Protein AF-A0A7C7QEC7-F1 (afdb_monomer_lite)

Foldseek 3Di:
DDDDDDDDPDDPPPPPPPPDDPPPPPPPPPPCPDPLLVVLVVCVVVVNLVSSLVSLVVVVVPDDDDPVNLVSLQVNLVSCVVVVNPVSSVVSVVVSCVVPDDPVVPD

Sequence (107 aa):
MRLFFNSTRSGLAAALLLAMVPVLADEKDVVVKDLSYGVALYNFYQDKYISAINELLVARERRPKTRQLDDNELLLGSLYLAYGQQQDADRIFRVLVDEHTSPYTRD

Secondary structure (DSSP, 8-state):
----------SSSSSSSSS-------------S-HHHHHHHHHHTTT-HHHHHHHHHHHHHHS-S-HHHHHHHHHHHHHHHHTT-HHHHHHHHHHHHHHHS-GGG--

Radius of gyration: 27.56 Å; chains: 1; bounding box: 35×48×98 Å

pLDDT: mean 78.08, std 19.64, range [37.09, 98.31]

Structure (mmCIF, N/CA/C/O backbone):
data_AF-A0A7C7QEC7-F1
#
_entry.id   AF-A0A7C7QEC7-F1
#
loop_
_atom_site.group_PDB
_atom_site.id
_atom_site.type_symbol
_atom_site.label_atom_id
_atom_site.label_alt_id
_atom_site.label_comp_id
_atom_site.label_asym_id
_atom_site.label_entity_id
_atom_site.label_seq_id
_atom_site.pdbx_PDB_ins_code
_atom_site.Cartn_x
_atom_site.Cartn_y
_atom_site.Cartn_z
_atom_site.occupancy
_atom_site.B_iso_or_equiv
_atom_site.auth_seq_id
_atom_site.auth_comp_id
_atom_site.auth_asym_id
_atom_site.auth_atom_id
_atom_site.pdbx_PDB_model_num
ATOM 1 N N . MET A 1 1 ? -2.113 -37.939 67.821 1.00 37.09 1 MET A N 1
ATOM 2 C CA . MET A 1 1 ? -0.851 -38.287 68.508 1.00 37.09 1 MET A CA 1
ATOM 3 C C . MET A 1 1 ? 0.125 -38.800 67.454 1.00 37.09 1 MET A C 1
ATOM 5 O O . MET A 1 1 ? -0.186 -39.805 66.840 1.00 37.09 1 MET A O 1
ATOM 9 N N . ARG A 1 2 ? 1.243 -38.071 67.264 1.00 38.03 2 ARG A N 1
ATOM 10 C CA . ARG A 1 2 ? 2.461 -38.375 66.467 1.00 38.03 2 ARG A CA 1
ATOM 11 C C . ARG A 1 2 ? 2.310 -38.353 64.931 1.00 38.03 2 ARG A C 1
ATOM 13 O O . ARG A 1 2 ? 1.712 -39.247 64.359 1.00 38.03 2 ARG A O 1
ATOM 20 N N . LEU A 1 3 ? 2.647 -37.248 64.248 1.00 47.22 3 LEU A N 1
ATOM 21 C CA . LEU A 1 3 ? 3.996 -36.832 63.795 1.00 47.22 3 LEU A CA 1
ATOM 22 C C . LEU A 1 3 ? 4.740 -37.943 63.048 1.00 47.22 3 LEU A C 1
ATOM 24 O O . LEU A 1 3 ? 5.280 -38.814 63.713 1.00 47.22 3 LEU A O 1
ATOM 28 N N . PHE A 1 4 ? 4.858 -37.820 61.720 1.00 49.03 4 PHE A N 1
ATOM 29 C CA . PHE A 1 4 ? 6.132 -38.007 61.020 1.00 49.03 4 PHE A CA 1
ATOM 30 C C . PHE A 1 4 ? 6.222 -37.081 59.798 1.00 49.03 4 PHE A C 1
ATOM 32 O O . PHE A 1 4 ? 5.500 -37.186 58.813 1.00 49.03 4 PHE A O 1
ATOM 39 N N . PHE A 1 5 ? 7.130 -36.130 59.959 1.00 51.81 5 PHE A N 1
ATOM 40 C CA . PHE A 1 5 ? 7.855 -35.355 58.965 1.00 51.81 5 PHE A CA 1
ATOM 41 C C . PHE A 1 5 ? 8.586 -36.324 58.010 1.00 51.81 5 PHE A C 1
ATOM 43 O O . PHE A 1 5 ? 9.178 -37.272 58.517 1.00 51.81 5 PHE A O 1
ATOM 50 N N . ASN A 1 6 ? 8.592 -36.108 56.688 1.00 43.09 6 ASN A N 1
ATOM 51 C CA . ASN A 1 6 ? 9.823 -35.846 55.920 1.00 43.09 6 ASN A CA 1
ATOM 52 C C . ASN A 1 6 ? 9.583 -35.739 54.394 1.00 43.09 6 ASN A C 1
ATOM 54 O O . ASN A 1 6 ? 8.689 -36.336 53.809 1.00 43.09 6 ASN A O 1
ATOM 58 N N . SER A 1 7 ? 10.453 -34.922 53.814 1.00 58.53 7 SER A N 1
ATOM 59 C CA . SER A 1 7 ? 10.642 -34.421 52.458 1.00 58.53 7 SER A CA 1
ATOM 60 C C . SER A 1 7 ? 10.798 -35.434 51.313 1.00 58.53 7 SER A C 1
ATOM 62 O O . SER A 1 7 ? 11.505 -36.432 51.418 1.00 58.53 7 SER A O 1
ATOM 64 N N . THR A 1 8 ? 10.272 -35.073 50.135 1.00 50.88 8 THR A N 1
ATOM 65 C CA . THR A 1 8 ? 10.862 -35.460 48.838 1.00 50.88 8 THR A CA 1
ATOM 66 C C . THR A 1 8 ? 10.571 -34.382 47.783 1.00 50.88 8 THR A C 1
ATOM 68 O O . THR A 1 8 ? 9.642 -34.476 46.988 1.00 50.88 8 THR A O 1
ATOM 71 N N . ARG A 1 9 ? 11.357 -33.296 47.800 1.00 57.16 9 ARG A N 1
ATOM 72 C CA . ARG A 1 9 ? 11.406 -32.284 46.728 1.00 57.16 9 ARG A CA 1
ATOM 73 C C . ARG A 1 9 ? 12.518 -32.652 45.742 1.00 57.16 9 ARG A C 1
ATOM 75 O O . ARG A 1 9 ? 13.564 -32.026 45.788 1.00 57.16 9 ARG A O 1
ATOM 82 N N . SER A 1 10 ? 12.315 -33.629 44.860 1.00 54.72 10 SER A N 1
ATOM 83 C CA . SER A 1 10 ? 13.243 -33.893 43.743 1.00 54.72 10 SER A CA 1
ATOM 84 C C . SER A 1 10 ? 12.537 -34.693 42.650 1.00 54.72 10 SER A C 1
ATOM 86 O O . SER A 1 10 ? 12.480 -35.913 42.718 1.00 54.72 10 SER A O 1
ATOM 88 N N . GLY A 1 11 ? 11.983 -34.018 41.642 1.00 50.31 11 GLY A N 1
ATOM 89 C CA . GLY A 1 11 ? 11.381 -34.721 40.500 1.00 50.31 11 GLY A CA 1
ATOM 90 C C . GLY A 1 11 ? 11.086 -33.891 39.251 1.00 50.31 11 GLY A C 1
ATOM 91 O O . GLY A 1 11 ? 10.667 -34.461 38.255 1.00 50.31 11 GLY A O 1
ATOM 92 N N . LEU A 1 12 ? 11.306 -32.571 39.255 1.00 52.91 12 LEU A N 1
ATOM 93 C CA . LEU A 1 12 ? 10.907 -31.701 38.134 1.00 52.91 12 LEU A CA 1
ATOM 94 C C . LEU A 1 12 ? 12.065 -31.113 37.313 1.00 52.91 12 LEU A C 1
ATOM 96 O O . LEU A 1 12 ? 11.817 -30.419 36.335 1.00 52.91 12 LEU A O 1
ATOM 100 N N . ALA A 1 13 ? 13.326 -31.404 37.641 1.00 49.31 13 ALA A N 1
ATOM 101 C CA . ALA A 1 13 ? 14.461 -30.762 36.965 1.00 49.31 13 ALA A CA 1
ATOM 102 C C . ALA A 1 13 ? 14.874 -31.409 35.625 1.00 49.31 13 ALA A C 1
ATOM 104 O O . ALA A 1 13 ? 15.622 -30.799 34.870 1.00 49.31 13 ALA A O 1
ATOM 105 N N . ALA A 1 14 ? 14.398 -32.615 35.296 1.00 47.16 14 ALA A N 1
ATOM 106 C CA . ALA A 1 14 ? 14.866 -33.339 34.106 1.00 47.16 14 ALA A CA 1
ATOM 107 C C . ALA A 1 14 ? 14.053 -33.063 32.825 1.00 47.16 14 ALA A C 1
ATOM 109 O O . ALA A 1 14 ? 14.511 -33.394 31.737 1.00 47.16 14 ALA A O 1
ATOM 110 N N . ALA A 1 15 ? 12.875 -32.435 32.921 1.00 47.66 15 ALA A N 1
ATOM 111 C CA . ALA A 1 15 ? 12.034 -32.154 31.752 1.00 47.66 15 ALA A CA 1
ATOM 112 C C . ALA A 1 15 ? 12.338 -30.801 31.078 1.00 47.66 15 ALA A C 1
ATOM 114 O O . ALA A 1 15 ? 11.867 -30.551 29.972 1.00 47.66 15 ALA A O 1
ATOM 115 N N . LEU A 1 16 ? 13.136 -29.931 31.709 1.00 48.12 16 LEU A N 1
ATOM 116 C CA . LEU A 1 16 ? 13.420 -28.588 31.186 1.00 48.12 16 LEU A CA 1
ATOM 117 C C . LEU A 1 16 ? 14.708 -28.502 30.345 1.00 48.12 16 LEU A C 1
ATOM 119 O O . LEU A 1 16 ? 15.054 -27.429 29.864 1.00 48.12 16 LEU A O 1
ATOM 123 N N . LEU A 1 17 ? 15.421 -29.613 30.147 1.00 45.19 17 LEU A N 1
ATOM 124 C CA . LEU A 1 17 ? 16.684 -29.632 29.395 1.00 45.19 17 LEU A CA 1
ATOM 125 C C . LEU A 1 17 ? 16.523 -29.951 27.900 1.00 45.19 17 LEU A C 1
ATOM 127 O O . LEU A 1 17 ? 17.510 -29.918 27.172 1.00 45.19 17 LEU A O 1
ATOM 131 N N . LEU A 1 18 ? 15.302 -30.205 27.412 1.00 48.75 18 LEU A N 1
ATOM 132 C C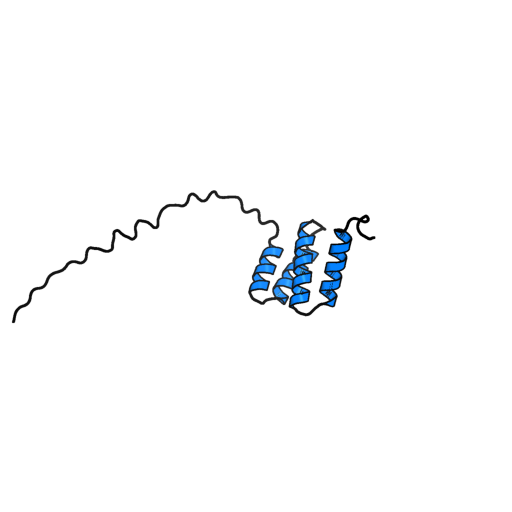A . LEU A 1 18 ? 15.062 -30.484 25.988 1.00 48.75 18 LEU A CA 1
ATOM 133 C C . LEU A 1 18 ? 14.771 -29.235 25.131 1.00 48.75 18 LEU A C 1
ATOM 135 O O . LEU A 1 18 ? 14.601 -29.357 23.923 1.00 48.75 18 LEU A O 1
ATOM 139 N N . ALA A 1 19 ? 14.712 -28.038 25.721 1.00 53.28 19 ALA A N 1
ATOM 140 C CA . ALA A 1 19 ? 14.361 -26.807 25.002 1.00 53.28 19 ALA A CA 1
ATOM 141 C C . ALA A 1 19 ? 15.563 -26.067 24.384 1.00 53.28 19 ALA A C 1
ATOM 143 O O . ALA A 1 19 ? 15.398 -24.971 23.858 1.00 53.28 19 ALA A O 1
ATOM 144 N N . MET A 1 20 ? 16.772 -26.629 24.463 1.00 53.69 20 MET A N 1
ATOM 145 C CA . MET A 1 20 ? 18.005 -25.936 24.074 1.00 53.69 20 MET A CA 1
ATOM 146 C C . MET A 1 20 ? 18.793 -26.720 23.025 1.00 53.69 20 MET A C 1
ATOM 148 O O . MET A 1 20 ? 20.005 -26.880 23.124 1.00 53.69 20 MET A O 1
ATOM 152 N N . VAL A 1 21 ? 18.097 -27.217 22.001 1.00 63.91 21 VAL A N 1
ATOM 153 C CA . VAL A 1 21 ? 18.760 -27.465 20.719 1.00 63.91 21 VAL A CA 1
ATOM 154 C C . VAL A 1 21 ? 18.920 -26.103 20.043 1.00 63.91 21 VAL A C 1
ATOM 156 O O . VAL A 1 21 ? 17.909 -25.451 19.770 1.00 63.91 21 VAL A O 1
ATOM 159 N N . PRO A 1 22 ? 20.145 -25.609 19.793 1.00 56.88 22 PRO A N 1
ATOM 160 C CA . PRO A 1 22 ? 20.292 -24.518 18.855 1.00 56.88 22 PRO A CA 1
ATOM 161 C C . PRO A 1 22 ? 19.871 -25.104 17.509 1.00 56.88 22 PRO A C 1
ATOM 163 O O . PRO A 1 22 ? 20.570 -25.936 16.932 1.00 56.88 22 PRO A O 1
ATOM 166 N N . VAL A 1 23 ? 18.681 -24.735 17.037 1.00 64.62 23 VAL A N 1
ATOM 167 C CA . VAL A 1 23 ? 18.383 -24.843 15.613 1.00 64.62 23 VAL A CA 1
ATOM 168 C C . VAL A 1 23 ? 19.498 -24.056 14.937 1.00 64.62 23 VAL A C 1
ATOM 170 O O . VAL A 1 23 ? 19.607 -22.847 15.131 1.00 64.62 23 VAL A O 1
ATOM 173 N N . LEU A 1 24 ? 20.377 -24.765 14.226 1.00 52.59 24 LEU A N 1
ATOM 174 C CA . LEU A 1 24 ? 21.272 -24.179 13.238 1.00 52.59 24 LEU A CA 1
ATOM 175 C C . LEU A 1 24 ? 20.358 -23.545 12.191 1.00 52.59 24 LEU A C 1
ATOM 177 O O . LEU A 1 24 ? 19.929 -24.197 11.241 1.00 52.59 24 LEU A O 1
ATOM 181 N N . ALA A 1 25 ? 19.951 -22.307 12.455 1.00 60.16 25 ALA A N 1
ATOM 182 C CA . ALA A 1 25 ? 19.244 -21.493 11.499 1.00 60.16 25 ALA A CA 1
ATOM 183 C C . ALA A 1 25 ? 20.251 -21.215 10.387 1.00 60.16 25 ALA A C 1
ATOM 185 O O . ALA A 1 25 ? 21.242 -20.524 10.601 1.00 60.16 25 ALA A O 1
ATOM 186 N N . ASP A 1 26 ? 20.024 -21.835 9.233 1.00 61.72 26 ASP A N 1
ATOM 187 C CA . ASP A 1 26 ? 20.600 -21.402 7.968 1.00 61.72 26 ASP A CA 1
ATOM 188 C C . ASP A 1 26 ? 20.232 -19.919 7.833 1.00 61.72 26 ASP A C 1
ATOM 190 O O . ASP A 1 26 ? 19.059 -19.587 7.630 1.00 61.72 26 ASP A O 1
ATOM 194 N N . GLU A 1 27 ? 21.192 -19.032 8.107 1.00 60.88 27 GLU A N 1
ATOM 195 C CA . GLU A 1 27 ? 21.017 -17.581 8.084 1.00 60.88 27 GLU A CA 1
ATOM 196 C C . GLU A 1 27 ? 20.894 -17.171 6.617 1.00 60.88 27 GLU A C 1
ATOM 198 O O . GLU A 1 27 ? 21.822 -16.691 5.973 1.00 60.88 27 GLU A O 1
ATOM 203 N N . LYS A 1 28 ? 19.735 -17.477 6.034 1.00 60.69 28 LYS A N 1
ATOM 204 C CA . LYS A 1 28 ? 19.373 -17.002 4.712 1.00 60.69 28 LYS A CA 1
ATOM 205 C C . LYS A 1 28 ? 19.272 -15.497 4.819 1.00 60.69 28 LYS A C 1
ATOM 207 O O . LYS A 1 28 ? 18.380 -15.007 5.510 1.00 60.69 28 LYS A O 1
ATOM 212 N N . ASP A 1 29 ? 20.155 -14.794 4.118 1.00 58.84 29 ASP A N 1
ATOM 213 C CA . ASP A 1 29 ? 20.046 -13.356 3.908 1.00 58.84 29 ASP A CA 1
ATOM 214 C C . ASP A 1 29 ? 18.623 -13.039 3.436 1.00 58.84 29 ASP A C 1
ATOM 216 O O . ASP A 1 29 ? 18.237 -13.292 2.287 1.00 58.84 29 ASP A O 1
ATOM 220 N N . VAL A 1 30 ? 17.800 -12.518 4.349 1.00 62.38 30 VAL A N 1
ATOM 221 C CA . VAL A 1 30 ? 16.460 -12.050 4.019 1.00 62.38 30 VAL A CA 1
ATOM 222 C C . VAL A 1 30 ? 16.650 -10.721 3.313 1.00 62.38 30 VAL A C 1
ATOM 224 O O . VAL A 1 30 ? 16.689 -9.658 3.929 1.00 62.38 30 VAL A O 1
ATOM 227 N N . VAL A 1 31 ? 16.807 -10.782 1.993 1.00 64.06 31 VAL A N 1
ATOM 228 C CA . VAL A 1 31 ? 16.843 -9.584 1.159 1.00 64.06 31 VAL A CA 1
ATOM 229 C C . VAL A 1 31 ? 15.466 -8.933 1.233 1.00 64.06 31 VAL A C 1
ATOM 231 O O . VAL A 1 31 ? 14.500 -9.401 0.623 1.00 64.06 31 VAL A O 1
ATOM 234 N N . VAL A 1 32 ? 15.369 -7.851 2.007 1.00 64.88 32 VAL A N 1
ATOM 235 C CA . VAL A 1 32 ? 14.169 -7.015 2.073 1.00 64.88 32 VAL A CA 1
ATOM 236 C C . VAL A 1 32 ? 14.015 -6.337 0.717 1.00 64.88 32 VAL A C 1
ATOM 238 O O . VAL A 1 32 ? 14.689 -5.352 0.430 1.00 64.88 32 VAL A O 1
ATOM 241 N N . LYS A 1 33 ? 13.152 -6.905 -0.135 1.00 69.69 33 LYS A N 1
ATOM 242 C CA . LYS A 1 33 ? 12.884 -6.386 -1.482 1.00 69.69 33 LYS A CA 1
ATOM 243 C C . LYS A 1 33 ? 12.347 -4.955 -1.409 1.00 69.69 33 LYS A C 1
ATOM 245 O O . LYS A 1 33 ? 13.003 -4.038 -1.892 1.00 69.69 33 LYS A O 1
ATOM 250 N N . ASP A 1 34 ? 11.225 -4.744 -0.712 1.00 84.75 34 ASP A N 1
ATOM 251 C CA . ASP A 1 34 ? 10.671 -3.415 -0.429 1.00 84.75 34 ASP A CA 1
ATOM 252 C C . ASP A 1 34 ? 10.290 -3.246 1.037 1.00 84.75 34 ASP A C 1
ATOM 254 O O . ASP A 1 34 ? 9.402 -3.937 1.540 1.00 84.75 34 ASP A O 1
ATOM 258 N N . LEU A 1 35 ? 10.907 -2.280 1.713 1.00 88.94 35 LEU A N 1
ATOM 259 C CA . LEU A 1 35 ? 10.517 -1.946 3.077 1.00 88.94 35 LEU A CA 1
ATOM 260 C C . LEU A 1 35 ? 9.124 -1.301 3.136 1.00 88.94 35 LEU A C 1
ATOM 262 O O . LEU A 1 35 ? 8.321 -1.675 3.988 1.00 88.94 35 LEU A O 1
ATOM 266 N N . SER A 1 36 ? 8.815 -0.368 2.232 1.00 91.31 36 SER A N 1
ATOM 267 C CA . SER A 1 36 ? 7.566 0.403 2.292 1.00 91.31 36 SER A CA 1
ATOM 268 C C . SER A 1 36 ? 6.344 -0.470 2.018 1.00 91.31 36 SER A C 1
ATOM 270 O O . SER A 1 36 ? 5.319 -0.300 2.674 1.00 91.31 36 SER A O 1
ATOM 272 N N . TYR A 1 37 ? 6.476 -1.476 1.149 1.00 92.50 37 TYR A N 1
ATOM 273 C CA . TYR A 1 37 ? 5.444 -2.497 0.942 1.00 92.50 37 TYR A CA 1
ATOM 274 C C . TYR A 1 37 ? 5.101 -3.236 2.245 1.00 92.50 37 TYR A C 1
ATOM 276 O O . TYR A 1 37 ? 3.938 -3.336 2.638 1.00 92.50 37 TYR A O 1
ATOM 284 N N . GLY A 1 38 ? 6.126 -3.723 2.954 1.00 93.00 38 GLY A N 1
ATOM 285 C CA . GLY A 1 38 ? 5.949 -4.453 4.209 1.00 93.00 38 GLY A CA 1
ATOM 286 C C . GLY A 1 38 ? 5.362 -3.583 5.322 1.00 93.00 38 GLY A C 1
ATOM 287 O O . GLY A 1 38 ? 4.459 -4.020 6.035 1.00 93.00 38 GLY A O 1
ATOM 288 N N . VAL A 1 39 ? 5.824 -2.334 5.445 1.00 95.31 39 VAL A N 1
ATOM 289 C CA . VAL A 1 39 ? 5.291 -1.370 6.422 1.00 95.31 39 VAL A CA 1
ATOM 290 C C . VAL A 1 39 ? 3.829 -1.030 6.118 1.00 95.31 39 VAL A C 1
ATOM 292 O O . VAL A 1 39 ? 3.007 -0.973 7.037 1.00 95.31 39 VAL A O 1
ATOM 295 N N . ALA A 1 40 ? 3.472 -0.861 4.844 1.00 96.50 40 ALA A N 1
ATOM 296 C CA . ALA A 1 40 ? 2.092 -0.626 4.439 1.00 96.50 40 ALA A CA 1
ATOM 297 C C . ALA A 1 40 ? 1.182 -1.815 4.787 1.00 96.50 40 ALA A C 1
ATOM 299 O O . ALA A 1 40 ? 0.131 -1.608 5.392 1.00 96.50 40 ALA A O 1
ATOM 300 N N . LEU A 1 41 ? 1.604 -3.054 4.504 1.00 95.62 41 LEU A N 1
ATOM 301 C CA . LEU A 1 41 ? 0.859 -4.257 4.903 1.00 95.62 41 LEU A CA 1
ATOM 302 C C . LEU A 1 41 ? 0.711 -4.378 6.422 1.00 95.62 41 LEU A C 1
ATOM 304 O O . LEU A 1 41 ? -0.374 -4.677 6.918 1.00 95.62 41 LEU A O 1
ATOM 308 N N . TYR A 1 42 ? 1.780 -4.110 7.173 1.00 96.56 42 TYR A N 1
ATOM 309 C CA . TYR A 1 42 ? 1.729 -4.114 8.634 1.00 96.56 42 TYR A CA 1
ATOM 310 C C . TYR A 1 42 ? 0.686 -3.123 9.173 1.00 96.56 42 TYR A C 1
ATOM 312 O O . TYR A 1 42 ? -0.065 -3.453 10.093 1.00 96.56 42 TYR A O 1
ATOM 320 N N . ASN A 1 43 ? 0.611 -1.922 8.593 1.00 97.88 43 ASN A N 1
ATOM 321 C CA . ASN A 1 43 ? -0.398 -0.924 8.947 1.00 97.88 43 ASN A CA 1
ATOM 322 C C . ASN A 1 43 ? -1.810 -1.347 8.515 1.00 97.88 43 ASN A C 1
ATOM 324 O O . ASN A 1 43 ? -2.754 -1.183 9.287 1.00 97.88 43 ASN A O 1
ATOM 328 N N . PHE A 1 44 ? -1.953 -1.926 7.321 1.00 96.81 44 PHE A N 1
ATOM 329 C CA . PHE A 1 44 ? -3.226 -2.428 6.805 1.00 96.81 44 PHE A CA 1
ATOM 330 C C . PHE A 1 44 ? -3.863 -3.464 7.736 1.00 96.81 44 PHE A C 1
ATOM 332 O O . PHE A 1 44 ? -5.016 -3.306 8.118 1.00 96.81 44 PHE A O 1
ATOM 339 N N . TYR A 1 45 ? -3.098 -4.465 8.184 1.00 96.56 45 TYR A N 1
ATOM 340 C CA . TYR A 1 45 ? -3.598 -5.502 9.099 1.00 96.56 45 TYR A CA 1
ATOM 341 C C . TYR A 1 45 ? -3.924 -5.000 10.515 1.00 96.56 45 TYR A C 1
ATOM 343 O O . TYR A 1 45 ? -4.455 -5.753 11.326 1.00 96.56 45 TYR A O 1
ATOM 351 N N . GLN A 1 46 ? -3.613 -3.742 10.826 1.00 97.56 46 GLN A N 1
ATOM 352 C CA . GLN A 1 46 ? -4.017 -3.069 12.062 1.00 97.56 46 GLN A CA 1
ATOM 353 C C . GLN A 1 46 ? -5.158 -2.067 11.836 1.00 97.56 46 GLN A C 1
ATOM 355 O O . GLN A 1 46 ? -5.349 -1.178 12.667 1.00 97.56 46 GLN A O 1
ATOM 360 N N . ASP A 1 47 ? -5.852 -2.144 10.697 1.00 97.06 47 ASP A N 1
ATOM 361 C CA . ASP A 1 47 ? -6.902 -1.205 10.285 1.00 97.06 47 ASP A CA 1
ATOM 362 C C . ASP A 1 47 ? -6.419 0.256 10.153 1.00 97.06 47 ASP A C 1
ATOM 364 O O . ASP A 1 47 ? -7.203 1.207 10.161 1.00 97.06 47 ASP A O 1
ATOM 368 N N . LYS A 1 48 ? -5.105 0.473 9.988 1.00 98.06 48 LYS A N 1
ATOM 369 C CA . LYS A 1 48 ? -4.498 1.806 9.819 1.00 98.06 48 LYS A CA 1
ATOM 370 C C . LYS A 1 48 ? -4.380 2.167 8.338 1.00 98.06 48 LYS A C 1
ATOM 372 O O . LYS A 1 48 ? -3.282 2.414 7.835 1.00 98.06 48 LYS A O 1
ATOM 377 N N . TYR A 1 49 ? -5.515 2.217 7.640 1.00 97.00 49 TYR A N 1
ATOM 378 C CA . TYR A 1 49 ? -5.584 2.418 6.184 1.00 97.00 49 TYR A CA 1
ATOM 379 C C . TYR A 1 49 ? -4.853 3.682 5.711 1.00 97.00 49 TYR A C 1
ATOM 381 O O . TYR A 1 49 ? -3.989 3.602 4.844 1.00 97.00 49 TYR A O 1
ATOM 389 N N . ILE A 1 50 ? -5.122 4.839 6.327 1.00 97.31 50 ILE A N 1
ATOM 390 C CA . ILE A 1 50 ? -4.477 6.110 5.952 1.00 97.31 50 ILE A CA 1
ATOM 391 C C . ILE A 1 50 ? -2.961 6.073 6.178 1.00 97.31 50 ILE A C 1
ATOM 393 O O . ILE A 1 50 ?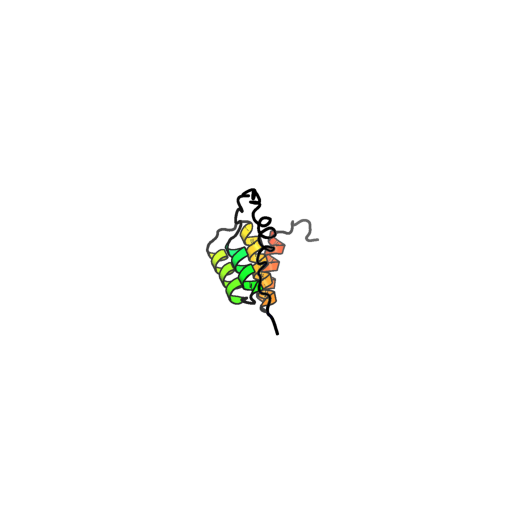 -2.202 6.608 5.373 1.00 97.31 50 ILE A O 1
ATOM 397 N N . SER A 1 51 ? -2.494 5.417 7.245 1.00 98.31 51 SER A N 1
ATOM 398 C CA . SER A 1 51 ? -1.057 5.251 7.490 1.00 98.31 51 SER A CA 1
ATOM 399 C C . SER A 1 51 ? -0.403 4.365 6.430 1.00 98.31 51 SER A C 1
ATOM 401 O O . SER A 1 51 ? 0.678 4.698 5.955 1.00 98.31 51 SER A O 1
ATOM 403 N N . ALA A 1 52 ? -1.064 3.275 6.028 1.00 98.00 52 ALA A N 1
ATOM 404 C CA . ALA A 1 52 ? -0.595 2.415 4.945 1.00 98.00 52 ALA A CA 1
ATOM 405 C C . ALA A 1 52 ? -0.545 3.162 3.600 1.00 98.00 52 ALA A C 1
ATOM 407 O O . ALA A 1 52 ? 0.456 3.093 2.894 1.00 98.00 52 ALA A O 1
ATOM 408 N N . ILE A 1 53 ? -1.592 3.930 3.283 1.00 97.75 53 ILE A N 1
ATOM 409 C CA . ILE A 1 53 ? -1.675 4.754 2.069 1.00 97.75 53 ILE A CA 1
ATOM 410 C C . ILE A 1 53 ? -0.543 5.787 2.041 1.00 97.75 53 ILE A C 1
ATOM 412 O O . ILE A 1 53 ? 0.181 5.879 1.052 1.00 97.75 53 ILE A O 1
ATOM 416 N N . ASN A 1 54 ? -0.346 6.534 3.130 1.00 97.25 54 ASN A N 1
ATOM 417 C CA . ASN A 1 54 ? 0.697 7.557 3.200 1.00 97.25 54 ASN A CA 1
ATOM 418 C C . ASN A 1 54 ? 2.103 6.971 3.053 1.00 97.25 54 ASN A C 1
ATOM 420 O O . ASN A 1 54 ? 2.932 7.570 2.371 1.00 97.25 54 ASN A O 1
ATOM 424 N N . GLU A 1 55 ? 2.369 5.805 3.649 1.00 96.19 55 GLU A N 1
ATOM 425 C CA . GLU A 1 55 ? 3.652 5.112 3.488 1.00 96.19 55 GLU A CA 1
ATOM 426 C C . GLU A 1 55 ? 3.950 4.839 2.006 1.00 96.19 55 GLU A C 1
ATOM 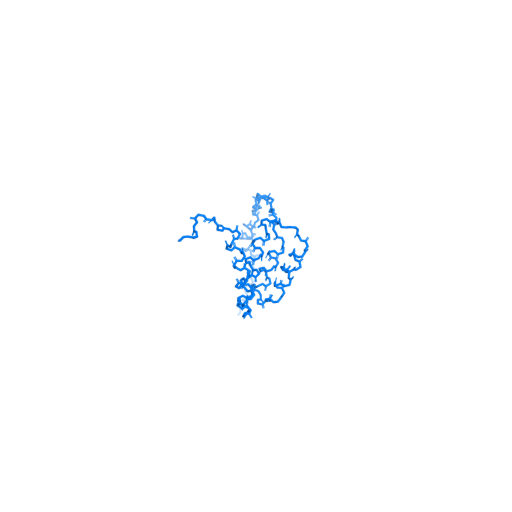428 O O . GLU A 1 55 ? 5.030 5.174 1.513 1.00 96.19 55 GLU A O 1
ATOM 433 N N . LEU A 1 56 ? 2.969 4.309 1.269 1.00 95.19 56 LEU A N 1
ATOM 434 C CA . LEU A 1 56 ? 3.123 4.021 -0.159 1.00 95.19 56 LEU A CA 1
ATOM 435 C C . LEU A 1 56 ? 3.233 5.291 -1.008 1.00 95.19 56 LEU A C 1
ATOM 437 O O . LEU A 1 56 ? 4.044 5.326 -1.930 1.00 95.19 56 LEU A O 1
ATOM 441 N N . LEU A 1 57 ? 2.482 6.352 -0.695 1.00 95.00 57 LEU A N 1
ATOM 442 C CA . LEU A 1 57 ? 2.579 7.632 -1.409 1.00 95.00 57 LEU A CA 1
ATOM 443 C C . LEU A 1 57 ? 3.955 8.286 -1.232 1.00 95.00 57 LEU A C 1
ATOM 445 O O . LEU A 1 57 ? 4.538 8.781 -2.196 1.00 95.00 57 LEU A O 1
ATOM 449 N N . VAL A 1 58 ? 4.508 8.250 -0.018 1.00 94.06 58 VAL A N 1
ATOM 450 C CA . VAL A 1 58 ? 5.861 8.755 0.249 1.00 94.06 58 VAL A CA 1
ATOM 451 C C . VAL A 1 58 ? 6.908 7.909 -0.476 1.00 94.06 58 VAL A C 1
ATOM 453 O O . VAL A 1 58 ? 7.852 8.459 -1.046 1.00 94.06 58 VAL A O 1
ATOM 456 N N . ALA A 1 59 ? 6.754 6.583 -0.485 1.00 91.56 59 ALA A N 1
ATOM 457 C CA . ALA A 1 59 ? 7.650 5.686 -1.210 1.00 91.56 59 ALA A CA 1
ATOM 458 C C . ALA A 1 59 ? 7.607 5.917 -2.729 1.00 91.56 59 ALA A C 1
ATOM 460 O O . ALA A 1 59 ? 8.659 5.929 -3.373 1.00 91.56 59 ALA A O 1
ATOM 461 N N . ARG A 1 60 ? 6.408 6.151 -3.279 1.00 90.00 60 ARG A N 1
ATOM 462 C CA . ARG A 1 60 ? 6.168 6.471 -4.691 1.00 90.00 60 ARG A CA 1
ATOM 463 C C . ARG A 1 60 ? 6.905 7.735 -5.120 1.00 90.00 60 ARG A C 1
ATOM 465 O O . ARG A 1 60 ? 7.592 7.712 -6.133 1.00 90.00 60 ARG A O 1
ATOM 472 N N . GLU A 1 61 ? 6.815 8.806 -4.335 1.00 90.38 61 GLU A N 1
ATOM 473 C CA . GLU A 1 61 ? 7.480 10.079 -4.655 1.00 90.38 61 GLU A CA 1
ATOM 474 C C . GLU A 1 61 ? 9.014 9.965 -4.614 1.00 90.38 61 GLU A C 1
ATOM 476 O O . GLU A 1 61 ? 9.735 10.649 -5.335 1.00 90.38 61 GLU A O 1
ATOM 481 N N . ARG A 1 62 ? 9.540 9.075 -3.766 1.00 87.94 62 ARG A N 1
ATOM 482 C CA . ARG A 1 62 ? 10.983 8.946 -3.522 1.00 87.94 62 ARG A CA 1
ATOM 483 C C . ARG A 1 62 ? 11.719 8.052 -4.513 1.00 87.94 62 ARG A C 1
ATOM 485 O O . ARG A 1 62 ? 12.948 7.992 -4.436 1.00 87.94 62 ARG A O 1
ATOM 492 N N . ARG A 1 63 ? 11.029 7.316 -5.389 1.00 76.94 63 ARG A N 1
ATOM 493 C CA . ARG A 1 63 ? 11.671 6.283 -6.213 1.00 76.94 63 ARG A CA 1
ATOM 494 C C . ARG A 1 63 ? 11.421 6.463 -7.712 1.00 76.94 63 ARG A C 1
ATOM 496 O O . ARG A 1 63 ? 10.285 6.669 -8.124 1.00 76.94 63 ARG A O 1
ATOM 503 N N . PRO A 1 64 ? 12.458 6.312 -8.557 1.00 64.25 64 PRO A N 1
ATOM 504 C CA . PR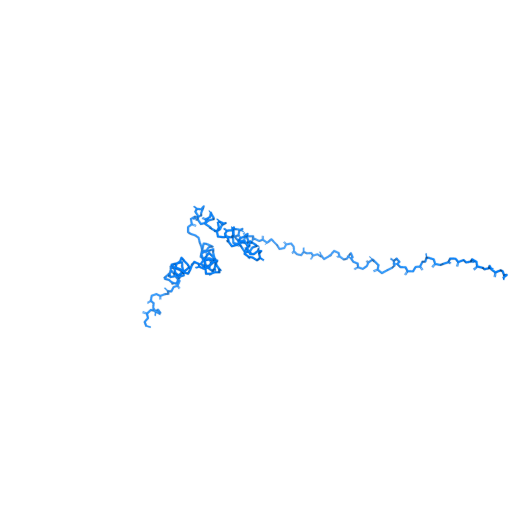O A 1 64 ? 12.266 6.189 -9.998 1.00 64.25 64 PRO A CA 1
ATOM 505 C C . PRO A 1 64 ? 11.541 4.876 -10.335 1.00 64.25 64 PRO A C 1
ATOM 507 O O . PRO A 1 64 ? 11.680 3.892 -9.606 1.00 64.25 64 PRO A O 1
ATOM 510 N N . LYS A 1 65 ? 10.785 4.865 -11.446 1.00 63.81 65 LYS A N 1
ATOM 511 C CA . LYS A 1 65 ? 10.008 3.714 -11.950 1.00 63.81 65 LYS A CA 1
ATOM 512 C C . LYS A 1 65 ? 10.851 2.424 -11.973 1.00 63.81 65 LYS A C 1
ATOM 514 O O . LYS A 1 65 ? 11.648 2.208 -12.880 1.00 63.81 65 LYS A O 1
ATOM 519 N N . THR A 1 66 ? 10.674 1.575 -10.967 1.00 66.31 66 THR A N 1
ATOM 520 C CA . THR A 1 66 ? 11.225 0.219 -10.849 1.00 66.31 66 THR A CA 1
ATOM 521 C C . THR A 1 66 ? 10.051 -0.748 -10.761 1.00 66.31 66 THR A C 1
ATOM 523 O O . THR A 1 66 ? 8.993 -0.356 -10.286 1.00 66.31 66 THR A O 1
ATOM 526 N N . ARG A 1 67 ? 10.232 -2.019 -11.137 1.00 65.44 67 ARG A N 1
ATOM 527 C CA . ARG A 1 67 ? 9.181 -3.060 -11.058 1.00 65.44 67 ARG A CA 1
ATOM 528 C C . ARG A 1 67 ? 8.548 -3.211 -9.663 1.00 65.44 67 ARG A C 1
ATOM 530 O O . ARG A 1 67 ? 7.438 -3.693 -9.532 1.00 65.44 67 ARG A O 1
ATOM 537 N N . GLN A 1 68 ? 9.241 -2.789 -8.611 1.00 62.19 68 GLN A N 1
ATOM 538 C CA . GLN A 1 68 ? 8.715 -2.817 -7.248 1.00 62.19 68 GLN A CA 1
ATOM 539 C C . GLN A 1 68 ? 7.656 -1.741 -6.978 1.00 62.19 68 GLN A C 1
ATOM 541 O O . GLN A 1 68 ? 6.870 -1.855 -6.042 1.00 62.19 68 GLN A O 1
ATOM 546 N N . LEU A 1 69 ? 7.631 -0.688 -7.799 1.00 69.25 69 LEU A N 1
ATOM 547 C CA . LEU A 1 69 ? 6.533 0.264 -7.783 1.00 69.25 69 LEU A CA 1
ATOM 548 C C . LEU A 1 69 ? 5.236 -0.393 -8.260 1.00 69.25 69 LEU A C 1
ATOM 550 O O . LEU A 1 69 ? 4.211 -0.074 -7.681 1.00 69.25 69 LEU A O 1
ATOM 554 N N . ASP A 1 70 ? 5.269 -1.362 -9.177 1.00 83.06 70 ASP A N 1
ATOM 555 C CA . ASP A 1 70 ? 4.061 -2.058 -9.650 1.00 83.06 70 ASP A CA 1
ATOM 556 C C . ASP A 1 70 ? 3.331 -2.763 -8.483 1.00 83.06 70 ASP A C 1
ATOM 558 O O . ASP A 1 70 ? 2.122 -2.597 -8.308 1.00 83.06 70 ASP A O 1
ATOM 562 N N . ASP A 1 71 ? 4.072 -3.458 -7.608 1.00 88.81 71 ASP A N 1
ATOM 563 C CA . ASP A 1 71 ? 3.521 -4.110 -6.406 1.00 88.81 71 ASP A CA 1
ATOM 564 C C . ASP A 1 71 ? 2.991 -3.090 -5.378 1.00 88.81 71 ASP A C 1
ATOM 566 O O . ASP A 1 71 ? 1.948 -3.302 -4.749 1.00 88.81 71 ASP A O 1
ATOM 570 N N . ASN A 1 72 ? 3.691 -1.962 -5.210 1.00 92.75 72 ASN A N 1
ATOM 571 C CA . ASN A 1 72 ? 3.258 -0.875 -4.328 1.00 92.75 72 ASN A CA 1
ATOM 572 C C . ASN A 1 72 ? 1.994 -0.182 -4.850 1.00 92.75 72 ASN A C 1
ATOM 574 O O . ASN A 1 72 ? 1.104 0.130 -4.064 1.00 92.75 72 ASN A O 1
ATOM 578 N N . GLU A 1 73 ? 1.894 0.047 -6.159 1.00 93.88 73 GLU A N 1
ATOM 579 C CA . GLU A 1 73 ? 0.713 0.622 -6.804 1.00 93.88 73 GLU A CA 1
ATOM 580 C C . GLU A 1 73 ? -0.475 -0.341 -6.690 1.00 93.88 73 GLU A C 1
ATOM 582 O O . GLU A 1 73 ? -1.571 0.083 -6.326 1.00 93.88 73 GLU A O 1
ATOM 587 N N . LEU A 1 74 ? -0.266 -1.647 -6.887 1.00 94.50 74 LEU A N 1
ATOM 588 C CA . LEU A 1 74 ? -1.318 -2.650 -6.697 1.00 94.50 74 LEU A CA 1
ATOM 589 C C . LEU A 1 74 ? -1.868 -2.633 -5.261 1.00 94.50 74 LEU A C 1
ATOM 591 O O . LEU A 1 74 ? -3.089 -2.649 -5.050 1.00 94.50 74 LEU A O 1
ATOM 595 N N . LEU A 1 75 ? -0.978 -2.569 -4.265 1.00 95.88 75 LEU A N 1
ATOM 596 C CA . LEU A 1 75 ? -1.375 -2.461 -2.863 1.00 95.88 75 LEU A CA 1
ATOM 597 C C . LEU A 1 75 ? -2.078 -1.128 -2.573 1.00 95.88 75 LEU A C 1
ATOM 599 O O . LEU A 1 75 ? -3.101 -1.120 -1.891 1.00 95.88 75 LEU A O 1
ATOM 603 N N . LEU A 1 76 ? -1.585 -0.014 -3.120 1.00 96.69 76 LEU A N 1
ATOM 604 C C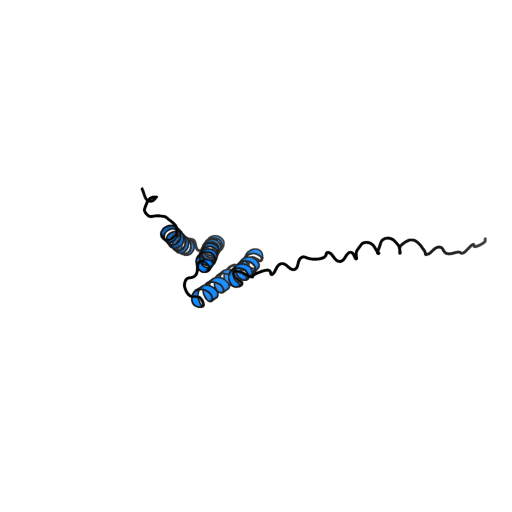A . LEU A 1 76 ? -2.194 1.308 -2.968 1.00 96.69 76 LEU A CA 1
ATOM 605 C C . LEU A 1 76 ? -3.624 1.341 -3.530 1.00 96.69 76 LEU A C 1
ATOM 607 O O . LEU A 1 76 ? -4.533 1.820 -2.854 1.00 96.69 76 LEU A O 1
ATOM 611 N N . GLY A 1 77 ? -3.853 0.768 -4.715 1.00 97.12 77 GLY A N 1
ATOM 612 C CA . GLY A 1 77 ? -5.195 0.625 -5.286 1.00 97.12 77 GLY A CA 1
ATOM 613 C C . GLY A 1 77 ? -6.115 -0.234 -4.411 1.00 97.12 77 GLY A C 1
ATOM 614 O O . GLY A 1 77 ? -7.270 0.120 -4.177 1.00 97.12 77 GLY A O 1
ATOM 615 N N . SER A 1 78 ? -5.592 -1.328 -3.853 1.00 96.50 78 SER A N 1
ATOM 616 C CA . SER A 1 78 ? -6.345 -2.199 -2.938 1.00 96.50 78 SER A CA 1
ATOM 617 C C . SER A 1 78 ? -6.725 -1.481 -1.637 1.00 96.50 78 SER A C 1
ATOM 619 O O . SER A 1 78 ? -7.847 -1.623 -1.151 1.00 96.50 78 S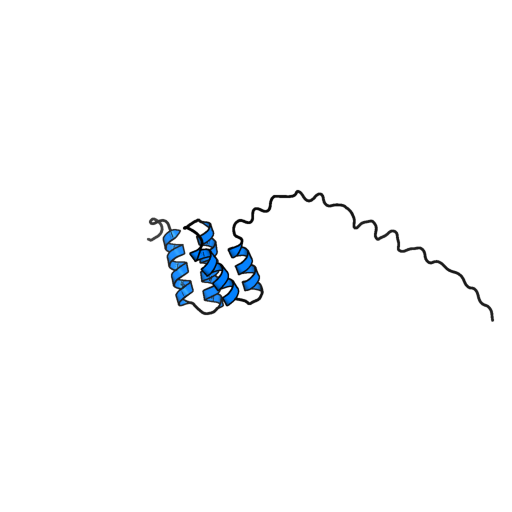ER A O 1
ATOM 621 N N . LEU A 1 79 ? -5.818 -0.663 -1.095 1.00 97.94 79 LEU A N 1
ATOM 622 C CA . LEU A 1 79 ? -6.069 0.169 0.083 1.00 97.94 79 LEU A CA 1
ATOM 623 C C . LEU A 1 79 ? -7.120 1.243 -0.187 1.00 97.94 79 LEU A C 1
ATOM 625 O O . LEU A 1 79 ? -7.986 1.465 0.658 1.00 97.94 79 LEU A O 1
ATOM 629 N N . TYR A 1 80 ? -7.090 1.866 -1.366 1.00 98.12 80 TYR A N 1
ATOM 630 C CA . TYR A 1 80 ? -8.136 2.795 -1.775 1.00 98.12 80 TYR A CA 1
ATOM 631 C C . TYR A 1 80 ? -9.501 2.115 -1.872 1.00 98.12 80 TYR A C 1
ATOM 633 O O . TYR A 1 80 ? -10.468 2.661 -1.346 1.00 98.12 80 TYR A O 1
ATOM 641 N N . LEU A 1 81 ? -9.597 0.903 -2.432 1.00 96.81 81 LEU A N 1
ATOM 642 C CA . LEU A 1 81 ? -10.850 0.137 -2.398 1.00 96.81 81 LEU A CA 1
ATOM 643 C C . LEU A 1 81 ? -11.320 -0.130 -0.966 1.00 96.81 81 LEU A C 1
ATOM 645 O O . LEU A 1 81 ? -12.478 0.140 -0.650 1.00 96.81 81 LEU A O 1
ATOM 649 N N . ALA A 1 82 ? -10.430 -0.630 -0.104 1.00 95.19 82 ALA A N 1
ATOM 650 C CA . ALA A 1 82 ? -10.757 -0.951 1.285 1.00 95.19 82 ALA A CA 1
ATOM 651 C C . ALA A 1 82 ? -11.221 0.282 2.079 1.00 95.19 82 ALA A C 1
ATOM 653 O O . ALA A 1 82 ? -12.103 0.178 2.927 1.00 95.19 82 ALA A O 1
ATOM 654 N N . TYR A 1 83 ? -10.669 1.458 1.769 1.00 96.44 83 TYR A N 1
ATOM 655 C CA . TYR A 1 83 ? -11.038 2.728 2.391 1.00 96.44 83 TYR A CA 1
ATOM 656 C C . TYR A 1 83 ? -12.264 3.410 1.743 1.00 96.44 83 TYR A C 1
ATOM 658 O O . TYR A 1 83 ? -12.716 4.454 2.210 1.00 96.44 83 TYR A O 1
ATOM 666 N N . GLY A 1 84 ? -12.830 2.838 0.673 1.00 96.88 84 GLY A N 1
ATOM 667 C CA . GLY A 1 84 ? -14.009 3.370 -0.024 1.00 96.88 84 GLY A CA 1
ATOM 668 C C . GLY A 1 84 ? -13.710 4.382 -1.140 1.00 96.88 84 GLY A C 1
ATOM 669 O O . GLY A 1 84 ? -14.630 4.976 -1.700 1.00 96.88 84 GLY A O 1
ATOM 670 N N . GLN A 1 85 ? -12.445 4.564 -1.518 1.00 97.81 85 GLN A N 1
ATOM 671 C CA . GLN A 1 85 ? -11.993 5.426 -2.617 1.00 97.81 85 GLN A CA 1
ATOM 672 C C . GLN A 1 85 ? -11.946 4.666 -3.953 1.00 97.81 85 GLN A C 1
ATOM 674 O O . GLN A 1 85 ? -10.895 4.484 -4.568 1.00 97.81 85 GLN A O 1
ATOM 679 N N . GLN A 1 86 ? -13.111 4.221 -4.429 1.00 97.50 86 GLN A N 1
ATOM 680 C CA . GLN A 1 86 ? -13.221 3.403 -5.647 1.00 97.50 86 GLN A CA 1
ATOM 681 C C . GLN A 1 86 ? -12.663 4.094 -6.900 1.00 97.50 86 GLN A C 1
ATOM 683 O O . GLN A 1 86 ? -11.970 3.463 -7.690 1.00 97.50 86 GLN A O 1
ATOM 688 N N . GLN A 1 87 ? -12.897 5.401 -7.066 1.00 97.88 87 GLN A N 1
ATOM 689 C CA . GLN A 1 87 ? -12.432 6.139 -8.249 1.00 97.88 87 GLN A CA 1
ATOM 690 C C . GLN A 1 87 ? -10.901 6.205 -8.357 1.00 97.88 87 GLN A C 1
ATOM 692 O O . GLN A 1 87 ? -10.352 6.161 -9.463 1.00 97.88 87 GLN A O 1
ATOM 697 N N . ASP A 1 88 ? -10.214 6.323 -7.220 1.00 97.19 88 ASP A N 1
ATOM 698 C CA . ASP A 1 88 ? -8.753 6.376 -7.171 1.00 97.19 88 ASP A CA 1
ATOM 699 C C . ASP A 1 88 ? -8.153 4.990 -7.403 1.00 97.19 88 ASP A C 1
ATOM 701 O O . ASP A 1 88 ? -7.217 4.847 -8.193 1.00 97.19 88 ASP A O 1
ATOM 705 N N . ALA A 1 89 ? -8.755 3.956 -6.810 1.00 98.06 89 ALA A N 1
ATOM 706 C CA . ALA A 1 89 ? -8.380 2.574 -7.070 1.00 98.06 89 ALA A CA 1
ATOM 707 C C . ALA A 1 89 ? -8.530 2.200 -8.552 1.00 98.06 89 ALA A C 1
ATOM 709 O O . ALA A 1 89 ? -7.588 1.706 -9.169 1.00 98.06 89 ALA A O 1
ATOM 710 N N . ASP A 1 90 ? -9.678 2.522 -9.152 1.00 97.44 90 ASP A N 1
ATOM 711 C CA . ASP A 1 90 ? -9.962 2.291 -10.568 1.00 97.44 90 ASP A CA 1
ATOM 712 C C . ASP A 1 90 ? -8.916 2.935 -11.483 1.00 97.44 90 ASP A C 1
ATOM 714 O O . ASP A 1 90 ? -8.533 2.376 -12.512 1.00 97.44 90 ASP A O 1
ATOM 718 N N . ARG A 1 91 ? -8.455 4.142 -11.133 1.00 97.00 91 ARG A N 1
ATOM 719 C CA . ARG A 1 91 ? -7.418 4.840 -11.896 1.00 97.00 91 ARG A CA 1
ATOM 720 C C . ARG A 1 91 ? -6.101 4.079 -11.852 1.00 97.00 91 ARG A C 1
ATOM 722 O O . ARG A 1 91 ? -5.489 3.908 -12.902 1.00 97.00 91 ARG A O 1
ATOM 729 N N . ILE A 1 92 ? -5.693 3.628 -10.668 1.00 94.75 92 ILE A N 1
ATOM 730 C CA . ILE A 1 92 ? -4.460 2.860 -10.489 1.00 94.75 92 ILE A CA 1
ATOM 731 C C . ILE A 1 92 ? -4.541 1.534 -11.248 1.00 94.75 92 ILE A C 1
ATOM 733 O O . ILE A 1 92 ? -3.649 1.227 -12.035 1.00 94.75 92 ILE A O 1
ATOM 737 N N . PHE A 1 93 ? -5.628 0.777 -11.091 1.00 95.12 93 PHE A N 1
ATOM 738 C CA . PHE A 1 93 ? -5.754 -0.528 -11.741 1.00 95.12 93 PHE A CA 1
ATOM 739 C C . PHE A 1 93 ? -5.793 -0.438 -13.263 1.00 95.12 93 PHE A C 1
ATOM 741 O O . PHE A 1 93 ? -5.196 -1.283 -13.920 1.00 95.12 93 PHE A O 1
ATOM 748 N N . ARG A 1 94 ? -6.426 0.593 -13.840 1.00 94.69 94 ARG A N 1
ATOM 749 C CA . ARG A 1 94 ? -6.376 0.809 -15.295 1.00 94.69 94 ARG A CA 1
ATOM 750 C C . ARG A 1 94 ? -4.950 1.006 -15.798 1.00 94.69 94 ARG A C 1
ATOM 752 O O . ARG A 1 94 ? -4.581 0.375 -16.779 1.00 94.69 94 ARG A O 1
ATOM 759 N N . VAL A 1 95 ? -4.153 1.823 -15.105 1.00 92.38 95 VAL A N 1
ATOM 760 C CA . VAL A 1 95 ? -2.741 2.034 -15.465 1.00 92.38 95 VAL A CA 1
ATOM 761 C C . VAL A 1 95 ? -1.962 0.723 -15.384 1.00 92.38 95 VAL A C 1
ATOM 763 O O . VAL A 1 95 ? -1.264 0.385 -16.332 1.00 92.38 95 VAL A O 1
ATOM 766 N N . LEU A 1 96 ? -2.132 -0.046 -14.303 1.00 91.69 96 LEU A N 1
ATOM 767 C CA . LEU A 1 96 ? -1.457 -1.338 -14.136 1.00 91.69 96 LEU A CA 1
ATOM 768 C C . LEU A 1 96 ? -1.851 -2.345 -15.224 1.00 91.69 96 LEU A C 1
ATOM 770 O O . LEU A 1 96 ? -0.995 -3.033 -15.773 1.00 91.69 96 LEU A O 1
ATOM 774 N N . VAL A 1 97 ? -3.138 -2.427 -15.568 1.00 91.38 97 VAL A N 1
ATOM 775 C CA . VAL A 1 97 ? -3.607 -3.291 -16.659 1.00 91.38 97 VAL A CA 1
ATOM 776 C C . VAL A 1 97 ? -3.000 -2.838 -17.984 1.00 91.38 97 VAL A C 1
ATOM 778 O O . VAL A 1 97 ? -2.409 -3.659 -18.680 1.00 91.38 97 VAL A O 1
ATOM 781 N N . ASP A 1 98 ? -3.074 -1.553 -18.330 1.00 89.69 98 ASP A N 1
ATOM 782 C CA . ASP A 1 98 ? -2.516 -1.049 -19.590 1.00 89.69 98 ASP A CA 1
ATOM 783 C C . ASP A 1 98 ? -0.985 -1.258 -19.681 1.00 89.69 98 ASP A C 1
ATOM 785 O O . ASP A 1 98 ? -0.484 -1.566 -20.761 1.00 89.69 98 ASP A O 1
ATOM 789 N N . GLU A 1 99 ? -0.238 -1.159 -18.572 1.00 86.38 99 GLU A N 1
ATOM 790 C CA . GLU A 1 99 ? 1.217 -1.404 -18.541 1.00 86.38 99 GLU A CA 1
ATOM 791 C C . GLU A 1 99 ? 1.589 -2.902 -18.651 1.00 86.38 99 GLU A C 1
ATOM 793 O O . GLU A 1 99 ? 2.659 -3.230 -19.171 1.00 86.38 99 GLU A O 1
ATOM 798 N N . HIS A 1 100 ? 0.722 -3.825 -18.208 1.00 83.19 100 HIS A N 1
ATOM 799 C CA . HIS A 1 100 ? 1.007 -5.270 -18.184 1.00 83.19 100 HIS A CA 1
ATOM 800 C C . HIS A 1 100 ? 0.280 -6.104 -19.250 1.00 83.19 100 HIS A C 1
ATOM 802 O O . HIS A 1 100 ? 0.597 -7.286 -19.414 1.00 83.19 100 HIS A O 1
ATOM 808 N N . THR A 1 101 ? -0.665 -5.529 -19.996 1.00 79.06 101 THR A N 1
ATOM 809 C CA . THR A 1 101 ? -1.361 -6.248 -21.072 1.00 79.06 101 THR A CA 1
ATOM 810 C C . THR A 1 101 ? -0.602 -6.092 -22.389 1.00 79.06 101 THR A C 1
ATOM 812 O O . THR A 1 101 ? -0.335 -4.983 -22.847 1.00 79.06 101 THR A O 1
ATOM 815 N N . SER A 1 102 ? -0.258 -7.210 -23.033 1.00 64.44 102 SER A N 1
ATOM 816 C CA . SER A 1 102 ? 0.296 -7.191 -24.392 1.00 64.44 102 SER A CA 1
ATOM 817 C C . SER A 1 102 ? -0.747 -6.639 -25.375 1.00 64.44 102 SER A C 1
ATOM 819 O O . SER A 1 102 ? -1.916 -7.024 -25.276 1.00 64.44 102 SER A O 1
ATOM 821 N N . PRO A 1 103 ? -0.364 -5.809 -26.367 1.00 62.09 103 PRO A N 1
ATOM 822 C CA . PRO A 1 103 ? -1.298 -5.271 -27.360 1.00 62.09 103 PRO A CA 1
ATOM 823 C C . PRO A 1 103 ? -2.026 -6.350 -28.180 1.00 62.09 103 PRO A C 1
ATOM 825 O O . PRO A 1 103 ? -3.038 -6.045 -28.793 1.00 62.09 103 PRO A O 1
ATOM 828 N N . TYR A 1 104 ? -1.553 -7.601 -28.160 1.00 60.72 104 TYR A N 1
ATOM 829 C CA . TYR A 1 104 ? -2.165 -8.739 -28.856 1.00 60.72 104 TYR A CA 1
ATOM 830 C C . TYR A 1 104 ? -3.341 -9.405 -28.118 1.00 60.72 104 TYR A C 1
ATOM 832 O O . TYR A 1 104 ? -3.945 -10.318 -28.667 1.00 60.72 104 TYR A O 1
ATOM 840 N N . THR A 1 105 ? -3.663 -9.000 -26.885 1.00 62.75 105 THR A N 1
ATOM 841 C CA . THR A 1 105 ? -4.776 -9.587 -26.103 1.00 62.75 105 THR A CA 1
ATOM 842 C C . THR A 1 105 ? -5.971 -8.627 -25.982 1.00 62.75 105 THR A C 1
ATOM 844 O O . THR A 1 105 ? -6.899 -8.888 -25.222 1.00 62.75 105 THR A O 1
ATOM 847 N N . ARG A 1 106 ? -5.958 -7.495 -26.702 1.00 55.91 106 ARG A N 1
ATOM 848 C CA . ARG A 1 106 ? -6.994 -6.447 -26.654 1.00 55.91 106 ARG A CA 1
ATOM 849 C C . ARG A 1 106 ? -7.940 -6.555 -27.861 1.00 55.91 106 ARG A C 1
ATOM 851 O O . ARG A 1 106 ? -8.190 -5.551 -28.521 1.00 55.91 106 ARG A O 1
ATOM 858 N N . ASP A 1 107 ? -8.450 -7.758 -28.113 1.00 49.38 107 ASP A N 1
ATOM 859 C CA . ASP A 1 107 ? -9.360 -8.077 -29.224 1.00 49.38 107 ASP A CA 1
ATOM 860 C C . ASP A 1 107 ? -10.654 -8.719 -28.700 1.00 49.38 107 ASP A C 1
ATOM 862 O O . ASP A 1 107 ? -10.557 -9.650 -27.864 1.00 49.38 107 ASP A O 1
#